Protein AF-A0AB37V0X2-F1 (afdb_monomer_lite)

Sequence (78 aa):
MREKIVYVEGESDKIFLTLLNEVKNLGLKDSNIINCGSKDKLSKEAESIKEYLKAKDIYIVFDSDNQTKEAKIQEIKK

Radius of gyration: 12.71 Å; chains: 1; bounding box: 30×33×26 Å

Foldseek 3Di:
DFAEAEEEAAPVVLVVVVVVCVVVVPVHDSVRYHHLPHLVSLLVVVVVCPVVVVGHHYHYDYDCPPPDPVVSVVSSPD

pLDDT: mean 84.86, std 8.63, range [64.31, 95.94]

Structure (mmCIF, N/CA/C/O backbone):
data_AF-A0AB37V0X2-F1
#
_entry.id   AF-A0AB37V0X2-F1
#
loop_
_atom_site.group_PDB
_atom_site.id
_atom_site.type_symbol
_atom_site.label_atom_id
_atom_site.label_alt_id
_atom_site.label_comp_id
_atom_site.label_asym_id
_atom_site.label_entity_id
_atom_site.label_seq_id
_atom_site.pdbx_PDB_ins_code
_atom_site.Cartn_x
_atom_site.Cartn_y
_atom_site.Cartn_z
_atom_site.occupancy
_atom_site.B_iso_or_equiv
_atom_site.auth_seq_id
_atom_site.auth_comp_id
_atom_site.auth_asym_id
_atom_site.auth_atom_id
_atom_site.pdbx_PDB_model_num
ATOM 1 N N . MET A 1 1 ? -10.628 -5.853 14.918 1.00 71.31 1 MET A N 1
ATOM 2 C CA . MET A 1 1 ? -9.441 -5.694 14.050 1.00 71.31 1 MET A CA 1
ATOM 3 C C . MET A 1 1 ? -9.645 -4.415 13.253 1.00 71.31 1 MET A C 1
ATOM 5 O O . MET A 1 1 ? -10.762 -4.225 12.782 1.00 71.31 1 MET A O 1
ATOM 9 N N . ARG A 1 2 ? -8.664 -3.504 13.204 1.00 83.62 2 ARG A N 1
ATOM 10 C CA . ARG A 1 2 ? -8.821 -2.248 12.455 1.00 83.62 2 ARG A CA 1
ATOM 11 C C . ARG A 1 2 ? -8.940 -2.546 10.964 1.00 83.62 2 ARG A C 1
ATOM 13 O O . ARG A 1 2 ? -8.390 -3.531 10.473 1.00 83.62 2 ARG A O 1
ATOM 20 N N . GLU A 1 3 ? -9.715 -1.725 10.266 1.00 88.81 3 GLU A N 1
ATOM 21 C CA . GLU A 1 3 ? -9.829 -1.835 8.816 1.00 88.81 3 GLU A CA 1
ATOM 22 C C . GLU A 1 3 ? -8.484 -1.474 8.180 1.00 88.81 3 GLU A C 1
ATOM 24 O O . GLU A 1 3 ? -7.886 -0.459 8.536 1.00 88.81 3 GLU A O 1
ATOM 29 N N . LYS A 1 4 ? -8.018 -2.315 7.256 1.00 91.75 4 LYS A N 1
ATOM 30 C CA . LYS A 1 4 ? -6.773 -2.102 6.518 1.00 91.75 4 LYS A CA 1
ATOM 31 C C . LYS A 1 4 ? -7.073 -1.405 5.195 1.00 91.75 4 LYS A C 1
ATOM 33 O O . LYS A 1 4 ? -8.017 -1.806 4.509 1.00 91.75 4 LYS A O 1
ATOM 38 N N . ILE A 1 5 ? -6.269 -0.407 4.839 1.00 91.31 5 ILE A N 1
ATOM 39 C CA . ILE A 1 5 ? -6.252 0.225 3.513 1.00 91.31 5 ILE A CA 1
ATOM 40 C C . ILE A 1 5 ? -4.833 0.157 2.963 1.00 91.31 5 ILE A C 1
ATOM 42 O O . ILE A 1 5 ? -3.873 0.411 3.688 1.00 91.31 5 ILE A O 1
ATOM 46 N N . VAL A 1 6 ? -4.708 -0.199 1.691 1.00 92.69 6 VAL A N 1
ATOM 47 C CA . VAL A 1 6 ? -3.435 -0.316 0.991 1.00 92.69 6 VAL A CA 1
ATOM 48 C C . VAL A 1 6 ? -3.442 0.616 -0.209 1.00 92.69 6 VAL A C 1
ATOM 50 O O . VAL A 1 6 ? -4.331 0.525 -1.045 1.00 92.69 6 VAL A O 1
ATOM 53 N N . TYR A 1 7 ? -2.451 1.494 -0.296 1.00 91.06 7 TYR A N 1
ATOM 54 C CA . TYR A 1 7 ? -2.219 2.353 -1.452 1.00 91.06 7 TYR A CA 1
ATOM 55 C C . TYR A 1 7 ? -1.061 1.779 -2.256 1.00 91.06 7 TYR A C 1
ATOM 57 O O . TYR A 1 7 ? -0.024 1.441 -1.682 1.00 91.06 7 TYR A O 1
ATOM 65 N N . VAL A 1 8 ? -1.247 1.657 -3.565 1.00 92.00 8 VAL A N 1
ATOM 66 C CA . VAL A 1 8 ? -0.258 1.093 -4.483 1.00 92.00 8 VAL A CA 1
ATOM 67 C C . VAL A 1 8 ? 0.037 2.042 -5.635 1.00 92.00 8 VAL A C 1
ATOM 69 O O . VAL A 1 8 ? -0.799 2.874 -5.996 1.00 92.00 8 VAL A O 1
ATOM 72 N N . GLU A 1 9 ? 1.233 1.924 -6.203 1.00 89.19 9 GLU A N 1
ATOM 73 C CA . GLU A 1 9 ? 1.716 2.808 -7.262 1.00 89.19 9 GLU A CA 1
ATOM 74 C C . GLU A 1 9 ? 1.002 2.558 -8.599 1.00 89.19 9 GLU A C 1
ATOM 76 O O . GLU A 1 9 ? 0.604 3.523 -9.260 1.00 89.19 9 GLU A O 1
ATOM 81 N N . GLY A 1 10 ? 0.782 1.288 -8.964 1.00 90.62 10 GLY A N 1
AT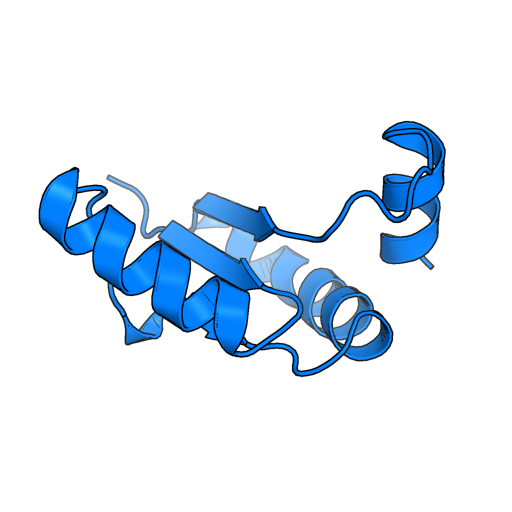OM 82 C CA . GLY A 1 10 ? 0.171 0.910 -10.237 1.00 90.62 10 GLY A CA 1
ATOM 83 C C . GLY A 1 10 ? -0.857 -0.223 -10.177 1.00 90.62 10 GLY A C 1
ATOM 84 O O . GLY A 1 10 ? -1.131 -0.842 -9.149 1.00 90.62 10 GLY A O 1
ATOM 85 N N . GLU A 1 11 ? -1.446 -0.516 -11.341 1.00 92.00 11 GLU A N 1
ATOM 86 C CA . GLU A 1 11 ? -2.470 -1.563 -11.472 1.00 92.00 11 GLU A CA 1
ATOM 87 C C . GLU A 1 11 ? -1.882 -2.969 -11.296 1.00 92.00 11 GLU A C 1
ATOM 89 O O . GLU A 1 11 ? -2.533 -3.849 -10.735 1.00 92.00 11 GLU A O 1
ATOM 94 N N . SER A 1 12 ? -0.628 -3.178 -11.710 1.00 92.94 12 SER A N 1
ATOM 95 C CA . SER A 1 12 ? 0.089 -4.441 -11.498 1.00 92.94 12 SER A CA 1
ATOM 96 C C . SER A 1 12 ? 0.184 -4.801 -10.016 1.00 92.94 12 SER A C 1
ATOM 98 O O . SER A 1 12 ? -0.078 -5.945 -9.645 1.00 92.94 12 SER A O 1
ATOM 100 N N . ASP A 1 13 ? 0.481 -3.821 -9.164 1.00 93.50 13 ASP A N 1
ATOM 101 C CA . ASP A 1 13 ? 0.584 -4.005 -7.715 1.00 93.50 13 ASP A CA 1
ATOM 102 C C . ASP A 1 13 ? -0.768 -4.369 -7.107 1.00 93.50 13 ASP A C 1
ATOM 104 O O . ASP A 1 13 ? -0.864 -5.253 -6.253 1.00 93.50 13 ASP A O 1
ATOM 108 N N . LYS A 1 14 ? -1.836 -3.712 -7.577 1.00 94.25 14 LYS A N 1
ATOM 109 C CA . LYS A 1 14 ? -3.205 -3.992 -7.141 1.00 94.25 14 LYS A CA 1
ATOM 110 C C . LYS A 1 14 ? -3.608 -5.422 -7.482 1.00 94.25 14 LYS A C 1
ATOM 112 O O . LYS A 1 14 ? -4.115 -6.134 -6.613 1.00 94.25 14 LYS A O 1
ATOM 117 N N . ILE A 1 15 ? -3.361 -5.852 -8.719 1.00 94.75 15 ILE A N 1
ATOM 118 C CA . ILE A 1 15 ? -3.639 -7.222 -9.164 1.00 94.75 15 ILE A CA 1
ATOM 119 C C . ILE A 1 15 ? -2.842 -8.216 -8.315 1.00 94.75 15 ILE A C 1
ATOM 121 O O . ILE A 1 15 ? -3.414 -9.163 -7.774 1.00 94.75 15 ILE A O 1
ATOM 125 N N . PHE A 1 16 ? -1.540 -7.977 -8.1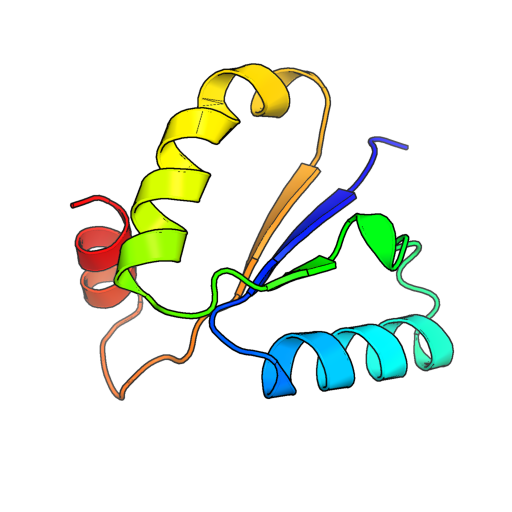35 1.00 95.19 16 PHE A N 1
ATOM 126 C CA . PHE A 1 16 ? -0.680 -8.843 -7.332 1.00 95.19 16 PHE A CA 1
ATOM 127 C C . PHE A 1 16 ? -1.170 -8.970 -5.884 1.00 95.19 16 PHE A C 1
ATOM 129 O O . PHE A 1 16 ? -1.281 -10.082 -5.366 1.00 95.19 16 PHE A O 1
ATOM 136 N N . LEU A 1 17 ? -1.507 -7.855 -5.230 1.00 94.94 17 LEU A N 1
ATOM 137 C CA . LEU A 1 17 ? -2.004 -7.866 -3.854 1.00 94.94 17 LEU A CA 1
ATOM 138 C C . LEU A 1 17 ? -3.374 -8.527 -3.719 1.00 94.94 17 LEU A C 1
ATOM 140 O O . LEU A 1 17 ? -3.614 -9.184 -2.708 1.00 94.94 17 LEU A O 1
ATOM 144 N N . THR A 1 18 ? -4.247 -8.384 -4.716 1.00 94.25 18 THR A N 1
ATOM 145 C CA . THR A 1 18 ? -5.554 -9.060 -4.740 1.00 94.25 18 THR A CA 1
ATOM 146 C C . THR A 1 18 ? -5.356 -10.577 -4.752 1.00 94.25 18 THR A C 1
ATOM 148 O O . THR A 1 18 ? -5.853 -11.274 -3.870 1.00 94.25 18 THR A O 1
ATOM 151 N N . LEU A 1 19 ? -4.507 -11.083 -5.655 1.00 95.88 19 LEU A N 1
ATOM 152 C CA . LEU A 1 19 ? -4.161 -12.509 -5.723 1.00 95.88 19 LEU A CA 1
ATOM 153 C C . LEU A 1 19 ? -3.475 -13.001 -4.439 1.00 95.88 19 LEU A C 1
ATOM 155 O O . LEU A 1 19 ? -3.786 -14.072 -3.915 1.00 95.88 19 LEU A O 1
ATOM 159 N N . LEU A 1 20 ? -2.544 -12.216 -3.891 1.00 95.25 20 LEU A N 1
ATOM 160 C CA . LEU A 1 20 ? -1.864 -12.564 -2.646 1.00 95.25 20 LEU A CA 1
ATOM 161 C C . LEU A 1 20 ? -2.842 -12.623 -1.464 1.00 95.25 20 LEU A C 1
ATOM 163 O O . LEU A 1 20 ? -2.705 -13.495 -0.604 1.00 95.25 20 LEU A O 1
ATOM 167 N N . ASN A 1 21 ? -3.823 -11.720 -1.418 1.00 94.12 21 ASN A N 1
ATOM 168 C CA . ASN A 1 21 ? -4.860 -11.690 -0.393 1.00 94.12 21 ASN A CA 1
ATOM 169 C C . ASN A 1 21 ? -5.730 -12.951 -0.427 1.00 94.12 21 ASN A C 1
ATOM 171 O O . ASN A 1 21 ? -6.000 -13.498 0.638 1.00 94.12 21 ASN A O 1
ATOM 175 N N . GLU A 1 22 ? -6.087 -13.452 -1.612 1.00 93.25 22 GLU A N 1
ATOM 176 C CA . GLU A 1 22 ? -6.822 -14.715 -1.770 1.00 93.25 22 GLU A CA 1
ATOM 177 C C . GLU A 1 22 ? -6.010 -15.918 -1.268 1.00 93.25 22 GLU A C 1
ATOM 179 O O . GLU A 1 22 ? -6.509 -16.742 -0.503 1.00 93.25 22 GLU A O 1
ATOM 184 N N . VAL A 1 23 ? -4.727 -15.997 -1.639 1.00 95.94 23 VAL A N 1
ATOM 185 C CA . VAL A 1 23 ? -3.858 -17.133 -1.283 1.00 95.94 23 VAL A CA 1
ATOM 186 C C . VAL A 1 23 ? -3.462 -17.125 0.196 1.00 95.94 23 VAL A C 1
ATOM 188 O O . VAL A 1 23 ? -3.303 -18.182 0.810 1.00 95.94 23 VAL A O 1
ATOM 191 N N . LYS A 1 24 ? -3.238 -15.943 0.778 1.00 94.44 24 LYS A N 1
ATOM 192 C CA . LYS A 1 24 ? -2.721 -15.786 2.149 1.00 94.44 24 LYS A CA 1
ATOM 193 C C . LYS A 1 24 ? -3.780 -15.374 3.166 1.00 94.44 24 LYS A C 1
ATOM 195 O O . LYS A 1 24 ? -3.448 -15.289 4.346 1.00 94.44 24 LYS A O 1
ATOM 200 N N . ASN A 1 25 ? -5.018 -15.134 2.734 1.00 89.75 25 ASN A N 1
ATOM 201 C CA . ASN A 1 25 ? -6.119 -14.648 3.563 1.00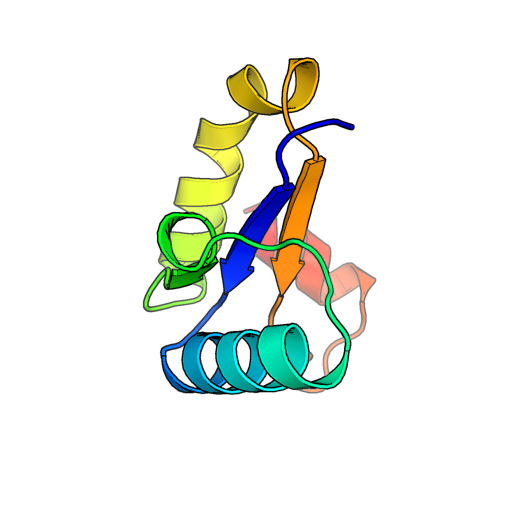 89.75 25 ASN A CA 1
ATOM 202 C C . ASN A 1 25 ? -5.710 -13.429 4.415 1.00 89.75 25 ASN A C 1
ATOM 204 O O . ASN A 1 25 ? -5.825 -13.429 5.642 1.00 89.75 25 ASN A O 1
ATOM 208 N N . LEU A 1 26 ? -5.177 -12.384 3.767 1.00 88.88 26 LEU A N 1
ATOM 209 C CA . LEU A 1 26 ? -4.636 -11.198 4.458 1.00 88.88 26 LEU A CA 1
ATOM 210 C C . LEU A 1 26 ? -5.729 -10.335 5.124 1.00 88.88 26 LEU A C 1
ATOM 212 O O . LEU A 1 26 ? -5.419 -9.422 5.909 1.00 88.88 26 LEU A O 1
ATOM 216 N N . GLY A 1 27 ? -7.000 -10.630 4.829 1.00 89.19 27 GLY A N 1
ATOM 217 C CA . GLY A 1 27 ? -8.168 -9.914 5.334 1.00 89.19 27 GLY A CA 1
ATOM 218 C C . GLY A 1 27 ? -8.301 -8.512 4.741 1.00 89.19 27 GLY A C 1
ATOM 219 O O . GLY A 1 27 ? -8.866 -7.628 5.386 1.00 89.19 27 GLY A O 1
ATOM 220 N N . LEU A 1 28 ? -7.729 -8.285 3.556 1.00 91.31 28 LEU A N 1
ATOM 221 C CA . LEU A 1 28 ? -7.911 -7.049 2.804 1.00 91.31 28 LEU A CA 1
ATOM 222 C C . LEU A 1 28 ? -9.240 -7.124 2.052 1.00 91.31 28 LEU A C 1
ATOM 224 O O . LEU A 1 28 ? -9.590 -8.164 1.500 1.00 91.31 28 LEU A O 1
ATOM 228 N N . LYS A 1 29 ? -9.986 -6.020 2.037 1.00 91.56 29 LYS A N 1
ATOM 229 C CA . LYS A 1 29 ? -11.100 -5.855 1.101 1.00 91.56 29 LYS A CA 1
ATOM 230 C C . LYS A 1 29 ? -10.529 -5.310 -0.199 1.00 91.56 29 LYS A C 1
ATOM 232 O O . LYS A 1 29 ? -9.745 -4.365 -0.144 1.00 91.56 29 LYS A O 1
ATOM 237 N N . ASP A 1 30 ? -10.977 -5.812 -1.340 1.00 86.81 30 ASP A N 1
ATOM 238 C CA . ASP A 1 30 ? -10.508 -5.326 -2.647 1.00 86.81 30 ASP A CA 1
ATOM 239 C C . ASP A 1 30 ? -10.785 -3.828 -2.837 1.00 86.81 30 ASP A C 1
ATOM 241 O O . ASP A 1 30 ? -9.962 -3.098 -3.385 1.00 86.81 30 ASP A O 1
ATOM 245 N N . SER A 1 31 ? -11.902 -3.334 -2.282 1.00 89.19 31 SER A N 1
ATOM 246 C CA . SER A 1 31 ? -12.250 -1.905 -2.246 1.00 89.19 31 SER A CA 1
ATOM 247 C C . SER A 1 31 ? -11.240 -1.040 -1.492 1.00 89.19 31 SER A C 1
ATOM 249 O O . SER A 1 31 ? -11.239 0.177 -1.645 1.00 89.19 31 SER A O 1
ATOM 251 N N . ASN A 1 32 ? -10.412 -1.656 -0.649 1.00 90.81 32 ASN A N 1
ATOM 252 C CA . ASN A 1 32 ? -9.429 -0.983 0.183 1.00 90.81 32 ASN A CA 1
ATOM 253 C C . ASN A 1 32 ? -8.015 -1.070 -0.411 1.00 90.81 32 ASN A C 1
ATOM 255 O O . ASN A 1 32 ? -7.079 -0.611 0.239 1.00 90.81 32 ASN A O 1
ATOM 259 N N . ILE A 1 33 ? -7.848 -1.649 -1.608 1.00 92.94 33 ILE A N 1
ATOM 260 C CA . ILE A 1 33 ? -6.599 -1.616 -2.376 1.00 92.94 33 ILE A CA 1
ATOM 261 C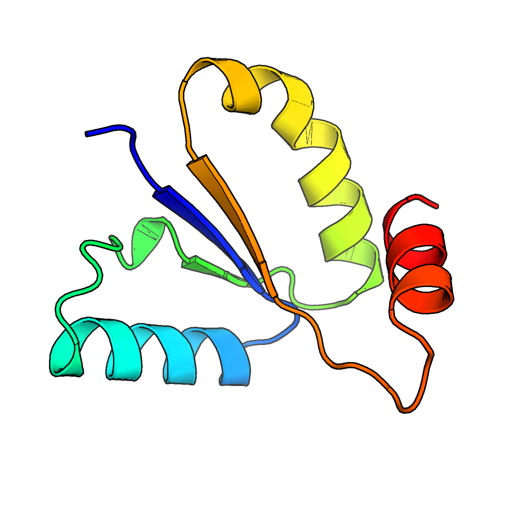 C . ILE A 1 33 ? -6.729 -0.515 -3.435 1.00 92.94 33 ILE A C 1
ATOM 263 O O . ILE A 1 33 ? -7.370 -0.679 -4.479 1.00 92.94 33 ILE A O 1
ATOM 267 N N . ILE A 1 34 ? -6.149 0.639 -3.128 1.00 90.69 34 ILE A N 1
ATOM 268 C CA . ILE A 1 34 ? -6.269 1.878 -3.888 1.00 90.69 34 ILE A CA 1
ATOM 269 C C . ILE A 1 34 ? -5.077 1.998 -4.834 1.00 90.69 34 ILE A C 1
ATOM 271 O O . ILE A 1 34 ? -3.938 2.131 -4.395 1.00 90.69 34 ILE A O 1
ATOM 275 N N . ASN A 1 35 ? -5.344 1.957 -6.138 1.00 91.19 35 ASN A N 1
ATOM 276 C CA . ASN A 1 35 ? -4.349 2.255 -7.162 1.00 91.19 35 ASN A CA 1
ATOM 277 C C . ASN A 1 35 ? -4.256 3.776 -7.341 1.00 91.19 35 ASN A C 1
ATOM 279 O O . ASN A 1 35 ? -5.222 4.410 -7.768 1.00 91.19 35 ASN A O 1
ATOM 283 N N . CYS A 1 36 ? -3.098 4.351 -7.027 1.00 87.44 36 CYS A N 1
ATOM 284 C CA . CYS A 1 36 ? -2.852 5.785 -7.158 1.00 87.44 36 CYS A CA 1
ATOM 285 C C . CYS A 1 36 ? -2.538 6.201 -8.606 1.00 87.44 36 CYS A C 1
ATOM 287 O O . CYS A 1 36 ? -2.615 7.381 -8.945 1.00 87.44 36 CYS A O 1
ATOM 289 N N . GLY A 1 37 ? -2.194 5.253 -9.480 1.00 82.81 37 GLY A N 1
ATOM 290 C CA . GLY A 1 37 ? -1.924 5.452 -10.905 1.00 82.81 37 GLY A CA 1
ATOM 291 C C . GLY A 1 37 ? -0.603 6.155 -11.223 1.00 82.81 37 GLY A C 1
ATOM 292 O O . GLY A 1 37 ? -0.201 6.178 -12.384 1.00 82.81 37 GLY A O 1
ATOM 293 N N . SER A 1 38 ? 0.052 6.754 -10.229 1.00 76.81 38 SER A N 1
ATOM 294 C CA . SER A 1 38 ? 1.440 7.204 -10.282 1.00 76.81 38 SER A CA 1
ATOM 295 C C . SER A 1 38 ? 1.971 7.511 -8.881 1.00 76.81 38 SER A C 1
ATOM 297 O O . SER A 1 38 ? 1.211 7.775 -7.941 1.00 76.81 38 SER A O 1
ATOM 299 N N . LYS A 1 39 ? 3.297 7.577 -8.772 1.00 71.19 39 LYS A N 1
ATOM 300 C CA . LYS A 1 39 ? 4.029 8.022 -7.582 1.00 71.19 39 LYS A CA 1
ATOM 301 C C . LYS A 1 39 ? 3.596 9.399 -7.064 1.00 71.19 39 LYS A C 1
ATOM 303 O O . LYS A 1 39 ? 3.352 9.563 -5.872 1.00 71.19 39 LYS A O 1
ATOM 308 N N . ASP A 1 40 ? 3.421 10.370 -7.964 1.00 72.06 40 ASP A N 1
ATOM 309 C CA . ASP A 1 40 ? 3.030 11.743 -7.604 1.00 72.06 40 ASP A CA 1
ATOM 310 C C . ASP A 1 40 ? 1.640 11.809 -6.959 1.00 72.06 40 ASP A C 1
ATOM 312 O O . ASP A 1 40 ? 1.369 12.639 -6.089 1.00 72.06 40 ASP A O 1
ATOM 316 N N . LYS A 1 41 ? 0.728 10.937 -7.397 1.00 76.31 41 LYS A N 1
ATOM 317 C CA . LYS A 1 41 ? -0.625 10.846 -6.839 1.00 76.31 41 LYS A CA 1
ATOM 318 C C . LYS A 1 41 ? -0.633 10.103 -5.509 1.00 76.31 41 LYS A C 1
ATOM 320 O O . LYS A 1 41 ? -1.426 10.446 -4.640 1.00 76.31 41 LYS A O 1
ATOM 325 N N . LEU A 1 42 ? 0.281 9.151 -5.328 1.00 75.88 42 LEU A N 1
ATOM 326 C CA . LEU A 1 42 ? 0.448 8.406 -4.085 1.00 75.88 42 LEU A CA 1
ATOM 327 C C . LEU A 1 42 ? 0.890 9.307 -2.920 1.00 75.88 42 LEU A C 1
ATOM 329 O O . LEU A 1 42 ? 0.355 9.151 -1.826 1.00 75.88 42 LEU A O 1
ATOM 333 N N . SER A 1 43 ? 1.772 10.290 -3.154 1.00 70.75 43 SER A N 1
ATOM 334 C CA . SER A 1 43 ? 2.109 11.321 -2.148 1.00 70.75 43 SER A CA 1
ATOM 335 C C . SER A 1 43 ? 0.872 12.140 -1.737 1.00 70.75 43 SER A C 1
ATOM 337 O O . SER A 1 43 ? 0.531 12.223 -0.555 1.00 70.75 43 SER A O 1
ATOM 339 N N . LYS A 1 44 ? 0.115 12.658 -2.715 1.00 75.12 44 LYS A N 1
ATOM 340 C CA . LYS A 1 44 ? -1.083 13.481 -2.459 1.00 75.12 44 LYS A CA 1
ATOM 341 C C . LYS A 1 44 ? -2.179 12.734 -1.711 1.00 75.12 44 LYS A C 1
ATOM 343 O O . LYS A 1 44 ? -2.750 13.264 -0.758 1.00 75.12 44 LYS A O 1
ATOM 348 N N . GLU A 1 45 ? -2.470 11.506 -2.135 1.00 73.44 45 GLU A N 1
ATOM 349 C CA . GLU A 1 45 ? -3.410 10.643 -1.427 1.00 73.44 45 GLU A CA 1
ATOM 350 C C . GLU A 1 45 ? -2.920 10.423 0.004 1.00 73.44 45 GLU A C 1
ATOM 352 O O . GLU A 1 45 ? -3.702 10.662 0.919 1.00 73.44 45 GLU A O 1
ATOM 357 N N . ALA A 1 46 ? -1.627 10.118 0.214 1.00 67.81 46 ALA A N 1
ATOM 358 C CA . ALA A 1 46 ? -1.019 9.900 1.532 1.00 67.81 46 ALA A CA 1
ATOM 359 C C . ALA A 1 46 ? -1.171 11.082 2.505 1.00 67.81 46 ALA A C 1
ATOM 361 O O . ALA A 1 46 ? -1.431 10.869 3.695 1.00 67.81 46 ALA A O 1
ATOM 362 N N . GLU A 1 47 ? -1.062 12.322 2.026 1.00 69.69 47 GLU A N 1
ATOM 363 C CA . GLU A 1 47 ? -1.267 13.510 2.862 1.00 69.69 47 GLU A CA 1
ATOM 364 C C . GLU A 1 47 ? -2.705 13.628 3.380 1.00 69.69 47 GLU A C 1
ATOM 366 O O . GLU A 1 47 ? -2.914 13.983 4.547 1.00 69.69 47 GLU A O 1
ATOM 371 N N . SER A 1 48 ? -3.687 13.266 2.550 1.00 69.06 48 SER A N 1
ATOM 372 C CA . SER A 1 48 ? -5.108 13.287 2.917 1.00 69.06 48 SER A CA 1
ATOM 373 C C . SER A 1 48 ? -5.475 12.227 3.971 1.00 69.06 48 SER A C 1
ATOM 375 O O . SER A 1 48 ? -6.500 12.334 4.645 1.00 69.06 48 SER A O 1
ATOM 377 N N . ILE A 1 49 ? -4.605 11.231 4.195 1.00 73.06 49 ILE A N 1
ATOM 378 C CA . ILE A 1 49 ? -4.878 10.091 5.084 1.00 73.06 49 ILE A CA 1
ATOM 379 C C . ILE A 1 49 ? -4.684 10.419 6.569 1.00 73.06 49 ILE A C 1
ATOM 381 O O . ILE A 1 49 ? -5.063 9.627 7.436 1.00 73.06 49 ILE A O 1
ATOM 385 N N . LYS A 1 50 ? -4.127 11.586 6.919 1.00 69.94 50 LYS A N 1
ATOM 386 C CA . LYS A 1 50 ? -3.833 11.934 8.324 1.00 69.94 50 LYS A CA 1
ATOM 387 C C . LYS A 1 50 ? -5.035 11.765 9.260 1.00 69.94 50 LYS A C 1
ATOM 389 O O . LYS A 1 50 ? -4.857 11.368 10.412 1.00 69.94 50 LYS A O 1
ATOM 394 N N . GLU A 1 51 ? -6.246 12.000 8.766 1.00 68.06 51 GLU A N 1
ATOM 395 C CA . GLU A 1 51 ? -7.481 11.830 9.535 1.00 68.06 51 GLU A CA 1
ATOM 396 C C . GLU A 1 51 ? -7.868 10.353 9.738 1.00 68.06 51 GLU A C 1
ATOM 398 O O . GLU A 1 51 ? -8.357 9.979 10.808 1.00 68.06 51 GLU A O 1
ATOM 403 N N . TYR A 1 52 ? -7.567 9.477 8.773 1.00 69.75 52 TYR A N 1
ATOM 404 C CA . TYR A 1 52 ? -7.889 8.047 8.835 1.00 69.75 52 TYR A CA 1
ATOM 405 C C . TYR A 1 52 ? -6.936 7.233 9.722 1.00 69.75 52 TYR A C 1
ATOM 407 O O . TYR A 1 52 ? -7.335 6.174 10.214 1.00 69.75 52 TYR A O 1
ATOM 415 N N . LEU A 1 53 ? -5.720 7.727 10.002 1.00 73.75 53 LEU A N 1
ATOM 416 C CA . LEU A 1 53 ? -4.710 7.043 10.836 1.00 73.75 53 LEU A CA 1
ATOM 417 C C . LEU A 1 53 ? -5.204 6.693 12.252 1.00 73.75 53 LEU A C 1
ATOM 419 O O . LEU A 1 53 ? -4.697 5.768 12.886 1.00 73.75 53 LEU A O 1
ATOM 423 N N . LYS A 1 54 ? -6.203 7.415 12.774 1.00 77.88 54 LYS A N 1
ATOM 424 C CA . LYS A 1 54 ? -6.789 7.127 14.096 1.00 77.88 54 LYS A CA 1
ATOM 425 C C . LYS A 1 54 ? -7.702 5.896 14.091 1.00 77.88 54 LYS A C 1
ATOM 427 O O . LYS A 1 54 ? -7.916 5.293 15.145 1.00 77.88 54 LYS A O 1
ATOM 432 N N . ALA A 1 55 ? -8.240 5.524 12.931 1.00 82.69 55 ALA A N 1
ATOM 433 C CA . ALA A 1 55 ? -9.282 4.507 12.795 1.00 82.69 55 ALA A CA 1
ATOM 434 C C . ALA A 1 55 ? -8.849 3.283 11.974 1.00 82.69 55 ALA A C 1
ATOM 436 O O . ALA A 1 55 ? -9.422 2.206 12.154 1.00 82.69 55 ALA A O 1
ATOM 437 N N . LYS A 1 56 ? -7.855 3.432 11.093 1.00 86.81 56 LYS A N 1
ATOM 438 C CA . LYS A 1 56 ? -7.485 2.432 10.087 1.00 86.81 56 LYS A CA 1
ATOM 439 C C . LYS A 1 56 ? -5.986 2.157 10.089 1.00 86.81 56 LYS A C 1
ATOM 441 O O . LYS A 1 56 ? -5.191 3.046 10.382 1.00 86.81 56 LYS A O 1
ATOM 446 N N . ASP A 1 57 ? -5.625 0.931 9.728 1.00 89.06 57 ASP A N 1
ATOM 447 C CA . ASP A 1 57 ? -4.237 0.557 9.469 1.00 89.06 57 ASP A CA 1
ATOM 448 C C . ASP A 1 57 ? -3.943 0.841 7.993 1.00 89.06 57 ASP A C 1
ATOM 450 O O . ASP A 1 57 ? -4.624 0.322 7.105 1.00 89.06 57 ASP A O 1
ATOM 454 N N . ILE A 1 58 ? -2.964 1.700 7.721 1.00 88.50 58 ILE A N 1
ATOM 455 C CA . ILE A 1 58 ? -2.639 2.140 6.361 1.00 88.50 58 ILE A CA 1
ATOM 456 C C . ILE A 1 58 ? -1.291 1.572 5.942 1.00 88.50 58 ILE A C 1
ATOM 458 O O . ILE A 1 58 ? -0.298 1.69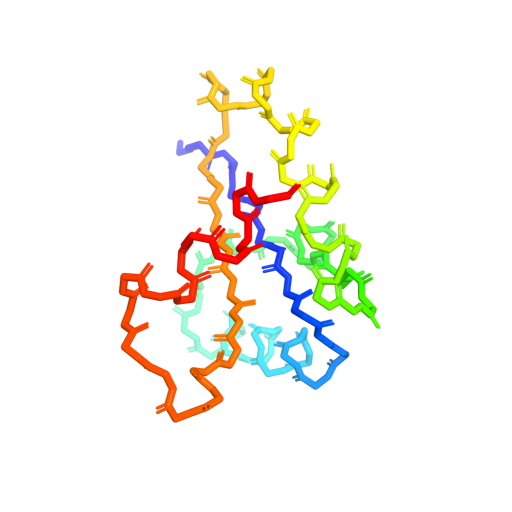9 6.659 1.00 88.50 58 ILE A O 1
ATOM 462 N N . TYR A 1 59 ? -1.270 0.978 4.754 1.00 90.25 59 TYR A N 1
ATOM 463 C CA . TYR A 1 59 ? -0.085 0.445 4.100 1.00 90.25 59 TYR A CA 1
ATOM 464 C C . TYR A 1 59 ? 0.129 1.175 2.780 1.00 90.25 59 TYR A C 1
ATOM 466 O O . TYR A 1 59 ? -0.827 1.488 2.072 1.00 90.25 59 TYR A O 1
ATOM 474 N N . ILE A 1 60 ? 1.387 1.430 2.447 1.00 88.25 60 ILE A N 1
ATOM 475 C CA . ILE A 1 60 ? 1.782 2.073 1.198 1.00 88.25 60 ILE A CA 1
ATOM 476 C C . ILE A 1 60 ? 2.827 1.168 0.552 1.00 88.25 60 ILE A C 1
ATOM 478 O O . ILE A 1 60 ? 3.822 0.827 1.196 1.00 88.25 60 ILE A O 1
ATOM 482 N N . VAL A 1 61 ? 2.576 0.755 -0.687 1.00 88.94 61 VAL A N 1
ATOM 483 C CA . VAL A 1 61 ? 3.441 -0.130 -1.471 1.00 88.94 61 VAL A CA 1
ATOM 484 C C . VAL A 1 61 ? 3.908 0.630 -2.705 1.00 88.94 61 VAL A C 1
ATOM 486 O O . VAL A 1 61 ? 3.103 1.231 -3.411 1.00 88.94 61 VAL A O 1
ATOM 489 N N . PHE A 1 62 ? 5.215 0.629 -2.924 1.00 86.75 62 PHE A N 1
ATOM 490 C CA . PHE A 1 62 ? 5.884 1.327 -4.015 1.00 86.75 62 PHE A CA 1
ATOM 491 C C . PHE A 1 62 ? 7.155 0.568 -4.387 1.00 86.75 62 PHE A C 1
ATOM 493 O O . PHE A 1 62 ? 7.760 -0.086 -3.527 1.00 86.75 62 PHE A O 1
ATOM 500 N N . ASP A 1 63 ? 7.586 0.706 -5.637 1.00 86.00 63 ASP A N 1
ATOM 501 C CA . ASP A 1 63 ? 8.831 0.101 -6.099 1.00 86.00 63 ASP A CA 1
ATOM 502 C C . ASP A 1 63 ? 10.046 0.816 -5.507 1.00 86.00 63 ASP A C 1
ATOM 504 O O . ASP A 1 63 ? 10.014 2.008 -5.189 1.00 86.00 63 ASP A O 1
ATOM 508 N N . SER A 1 64 ? 11.156 0.102 -5.328 1.00 84.88 64 SER A N 1
ATOM 509 C CA . SER A 1 64 ? 12.360 0.705 -4.747 1.00 84.88 64 SER A CA 1
ATOM 510 C C . SER A 1 64 ? 13.091 1.636 -5.714 1.00 84.88 64 SER A C 1
ATOM 512 O O . SER A 1 64 ? 13.859 2.471 -5.252 1.00 84.88 64 SER A O 1
ATOM 514 N N . ASP A 1 65 ? 12.880 1.515 -7.029 1.00 86.00 65 ASP A N 1
ATOM 515 C CA . ASP A 1 65 ? 13.594 2.258 -8.083 1.00 86.00 65 ASP A CA 1
ATOM 516 C C . ASP A 1 65 ? 15.130 2.258 -7.918 1.00 86.00 65 ASP A C 1
ATOM 518 O O . ASP A 1 65 ? 15.800 3.234 -8.255 1.00 86.00 65 ASP A O 1
ATOM 522 N N . ASN A 1 66 ? 15.710 1.193 -7.345 1.00 88.25 66 ASN A N 1
ATOM 523 C CA . ASN A 1 66 ? 17.125 1.130 -6.931 1.00 88.25 66 ASN A CA 1
ATOM 524 C C . ASN A 1 66 ? 17.568 2.244 -5.954 1.00 88.25 66 ASN A C 1
ATOM 526 O O . ASN A 1 66 ? 18.762 2.494 -5.785 1.00 88.25 66 ASN A O 1
ATOM 530 N N . GLN A 1 67 ? 16.628 2.907 -5.285 1.00 88.06 67 GLN A N 1
ATOM 531 C CA . GLN A 1 67 ? 16.888 3.891 -4.243 1.00 88.06 67 GLN A CA 1
ATOM 532 C C . GLN A 1 67 ? 16.998 3.223 -2.867 1.00 88.06 67 GLN A C 1
ATOM 534 O O . GLN A 1 67 ? 16.469 2.135 -2.620 1.00 88.06 67 GLN A O 1
ATOM 539 N N . THR A 1 68 ? 17.653 3.905 -1.924 1.00 89.81 68 THR A N 1
ATOM 540 C CA . THR A 1 68 ? 17.572 3.508 -0.516 1.00 89.81 68 THR A CA 1
ATOM 541 C C . THR A 1 68 ? 16.166 3.761 0.020 1.00 89.81 68 THR A C 1
ATOM 543 O O . THR A 1 68 ? 15.443 4.650 -0.442 1.00 89.81 68 THR A O 1
ATOM 546 N N . LYS A 1 69 ? 15.782 2.999 1.047 1.00 84.69 69 LYS A N 1
ATOM 547 C CA . LYS A 1 69 ? 14.491 3.156 1.723 1.00 84.69 69 LYS A CA 1
ATOM 548 C C . LYS A 1 69 ? 14.267 4.601 2.180 1.00 84.69 69 LYS A C 1
ATOM 550 O O . LYS A 1 69 ? 13.169 5.131 2.041 1.00 84.69 69 LYS A O 1
ATOM 555 N N . GLU A 1 70 ? 15.303 5.239 2.715 1.00 88.19 70 GLU A N 1
ATOM 556 C CA . GLU A 1 70 ? 15.250 6.607 3.227 1.00 88.19 70 GLU A CA 1
ATOM 557 C C . GLU A 1 70 ? 14.999 7.617 2.106 1.00 88.19 70 GLU A C 1
ATOM 559 O O . GLU A 1 70 ? 14.145 8.489 2.264 1.00 88.19 70 GLU A O 1
ATOM 564 N N . ALA A 1 71 ? 15.697 7.482 0.972 1.00 86.25 71 ALA A N 1
ATOM 565 C CA . ALA A 1 71 ? 15.523 8.359 -0.184 1.00 86.25 71 ALA A CA 1
ATOM 566 C C . ALA A 1 71 ? 14.093 8.273 -0.733 1.00 86.25 71 ALA A C 1
ATOM 568 O O . ALA A 1 71 ? 13.440 9.300 -0.925 1.00 86.25 71 ALA A O 1
ATOM 569 N N . LYS A 1 72 ? 13.567 7.052 -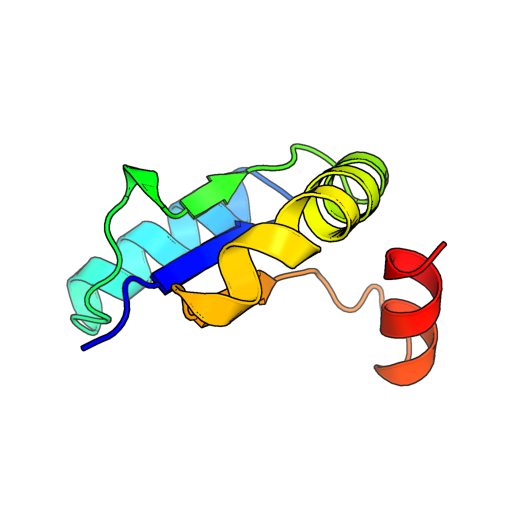0.863 1.00 82.94 72 LYS A N 1
ATOM 570 C CA . LYS A 1 72 ? 12.214 6.812 -1.368 1.00 82.94 72 LYS A CA 1
ATOM 571 C C . LYS A 1 72 ? 11.132 7.342 -0.413 1.00 82.94 72 LYS A C 1
ATOM 573 O O . LYS A 1 72 ? 10.159 7.946 -0.854 1.00 82.94 72 LYS A O 1
ATOM 578 N N . ILE A 1 73 ? 11.323 7.210 0.907 1.00 82.38 73 ILE A N 1
ATOM 579 C CA . ILE A 1 73 ? 10.421 7.810 1.910 1.00 82.38 73 ILE A CA 1
ATOM 580 C C . ILE A 1 73 ? 10.416 9.341 1.819 1.00 82.38 73 ILE A C 1
ATOM 582 O O . ILE A 1 73 ? 9.360 9.948 1.979 1.00 82.38 73 ILE A O 1
ATOM 586 N N . GLN A 1 74 ? 11.570 9.979 1.603 1.00 82.88 74 GLN A N 1
ATOM 587 C CA . GLN A 1 74 ? 11.628 11.439 1.457 1.00 82.88 74 GLN A CA 1
ATOM 588 C C . GLN A 1 74 ? 10.925 11.918 0.189 1.00 82.88 74 GLN A C 1
ATOM 590 O O . GLN A 1 74 ? 10.308 12.977 0.201 1.00 82.88 74 GLN A O 1
ATOM 595 N N . GLU A 1 75 ? 10.981 11.137 -0.886 1.00 80.00 75 GLU A N 1
ATOM 596 C CA . GLU A 1 75 ? 10.290 11.457 -2.131 1.00 80.00 75 GLU A CA 1
ATOM 597 C C . GLU A 1 75 ? 8.765 11.396 -1.987 1.00 80.00 75 GLU A C 1
ATOM 599 O O . GLU A 1 75 ? 8.074 12.279 -2.474 1.00 80.00 75 GLU A O 1
ATOM 604 N N . ILE A 1 76 ? 8.240 10.413 -1.253 1.00 74.19 76 ILE A N 1
ATOM 605 C CA . ILE A 1 76 ? 6.793 10.277 -1.000 1.00 74.19 76 ILE A CA 1
ATOM 606 C C . ILE A 1 76 ? 6.278 11.327 -0.003 1.00 74.19 76 ILE A C 1
ATOM 608 O O . ILE A 1 76 ? 5.085 11.593 0.056 1.00 74.19 76 ILE A O 1
ATOM 612 N N . LYS A 1 77 ? 7.161 11.909 0.814 1.00 72.69 77 LYS A N 1
ATOM 613 C CA . LYS A 1 77 ? 6.813 12.989 1.752 1.00 72.69 77 LYS A CA 1
ATOM 614 C C . LYS A 1 77 ? 6.825 14.385 1.121 1.00 72.69 77 LYS A C 1
ATOM 616 O O . LYS A 1 77 ? 6.465 15.331 1.820 1.00 72.69 77 LYS A O 1
ATOM 621 N N . LYS A 1 78 ? 7.331 14.520 -0.106 1.00 64.31 78 LYS A N 1
ATOM 622 C CA . LYS A 1 78 ? 7.330 15.778 -0.860 1.00 64.31 78 LYS A CA 1
ATOM 623 C C . LYS A 1 78 ? 5.980 16.019 -1.514 1.00 64.31 78 LYS A C 1
ATOM 625 O O . LYS A 1 78 ? 5.651 17.218 -1.626 1.00 64.31 78 LYS A O 1
#

Organism: Helicobacter pylori (NCBI:txid210)

Secondary structure (DSSP, 8-state):
-PEEEEEESSHHHHHHHHHHHHHHT----GGGEEE-SSHHHHHHHHHHGGGGGGTEEEEEE---TT--HHHHHHHHT-

InterPro domains:
  IPR034139 OLD protein-like, TOPRIM domain [PF20469] (4-65)